Protein AF-A0A659UHP3-F1 (afdb_monomer_lite)

Secondary structure (DSSP, 8-state):
---HHHHHHHHHHH-HHHHHHTT--HHHHHHHHHHHHHHHHHHHHHHHHHHS-SS--TTTTTTHHHHHHHHHHHHTT-HHHHHHHHHHHHHHHHHHHHHHHTT---

Sequence (106 aa):
RNTRAGLIVRVVGDSSDAARAMGLNPDTVRLLATGVGGALAGIGGAYLSLYYPGSWTERISSGQGLMAVALVIFARWNPLGCFAAALLFGGAGALGPALQSVGVTQ

pLDDT: mean 75.47, std 12.14, range [41.09, 93.19]

Structure (mmCIF, N/CA/C/O backbone):
data_AF-A0A659UHP3-F1
#
_entry.id   AF-A0A659UHP3-F1
#
loop_
_atom_site.group_PDB
_atom_site.id
_atom_site.type_symbol
_atom_site.label_atom_id
_atom_site.label_alt_id
_atom_site.label_comp_id
_atom_site.label_asym_id
_atom_site.label_entity_id
_atom_site.label_seq_id
_atom_site.pdbx_PDB_ins_code
_atom_site.Cartn_x
_atom_site.Cartn_y
_atom_site.Cartn_z
_atom_site.occupancy
_atom_site.B_iso_or_equiv
_atom_site.auth_seq_id
_atom_site.auth_comp_id
_atom_site.auth_asym_id
_atom_site.auth_atom_id
_atom_site.pdbx_PDB_model_num
ATOM 1 N N . ARG A 1 1 ? -19.053 4.677 -4.507 1.00 52.81 1 ARG A N 1
ATOM 2 C CA . ARG A 1 1 ? -17.985 3.711 -4.147 1.00 52.81 1 ARG A CA 1
ATOM 3 C C . ARG A 1 1 ? -18.140 3.337 -2.678 1.00 52.81 1 ARG A C 1
ATOM 5 O O . ARG A 1 1 ? -17.469 3.912 -1.839 1.00 52.81 1 ARG A O 1
ATOM 12 N N . ASN A 1 2 ? -19.053 2.415 -2.382 1.00 57.88 2 ASN A N 1
ATOM 13 C CA . ASN A 1 2 ? -19.388 2.010 -1.015 1.00 57.88 2 ASN A CA 1
ATOM 14 C C . ASN A 1 2 ? -19.268 0.488 -0.907 1.00 57.88 2 ASN A C 1
ATOM 16 O O . ASN A 1 2 ? -20.260 -0.224 -0.801 1.00 57.88 2 ASN A O 1
ATOM 20 N N . THR A 1 3 ? -18.046 -0.032 -0.994 1.00 78.06 3 THR A N 1
ATOM 21 C CA . THR A 1 3 ? -17.795 -1.428 -0.622 1.00 78.06 3 THR A CA 1
ATOM 22 C C . THR A 1 3 ? -17.935 -1.551 0.892 1.00 78.06 3 THR A C 1
ATOM 24 O O . THR A 1 3 ? -17.379 -0.724 1.617 1.00 78.06 3 THR A O 1
ATOM 27 N N . ARG A 1 4 ? -18.644 -2.580 1.376 1.00 75.56 4 ARG A N 1
ATOM 28 C CA . ARG A 1 4 ? -18.917 -2.803 2.811 1.00 75.56 4 ARG A CA 1
ATOM 29 C C . ARG A 1 4 ? -17.648 -2.703 3.667 1.00 75.56 4 ARG A C 1
ATOM 31 O O . ARG A 1 4 ? -17.652 -2.035 4.692 1.00 75.56 4 ARG A O 1
ATOM 38 N N . ALA A 1 5 ? -16.542 -3.268 3.179 1.00 78.38 5 ALA A N 1
ATOM 39 C CA . ALA A 1 5 ? -15.233 -3.196 3.827 1.00 78.38 5 ALA A CA 1
ATOM 40 C C . ALA A 1 5 ? -14.681 -1.761 3.953 1.00 78.38 5 ALA A C 1
ATOM 42 O O . ALA A 1 5 ? -14.139 -1.398 4.990 1.00 78.38 5 ALA A O 1
ATOM 43 N N . GLY A 1 6 ? -14.862 -0.920 2.930 1.00 80.19 6 GLY A N 1
ATOM 44 C CA . GLY A 1 6 ? -14.379 0.466 2.939 1.00 80.19 6 GLY A CA 1
ATOM 45 C C . GLY A 1 6 ? -15.158 1.359 3.905 1.00 80.19 6 GLY A C 1
ATOM 46 O O . GLY A 1 6 ? -14.570 2.200 4.576 1.00 80.19 6 GLY A O 1
ATOM 47 N N . LEU A 1 7 ? -16.470 1.133 4.027 1.00 81.31 7 LEU A N 1
ATOM 48 C CA . LEU A 1 7 ? -17.302 1.787 5.042 1.00 81.31 7 LEU A CA 1
ATOM 49 C C . LEU A 1 7 ? -16.904 1.364 6.456 1.00 81.31 7 LEU A C 1
ATOM 51 O O . LEU A 1 7 ? -16.758 2.224 7.312 1.00 81.31 7 LEU A O 1
ATOM 55 N N . ILE A 1 8 ? -16.664 0.068 6.682 1.00 82.00 8 ILE A N 1
ATOM 56 C CA . ILE A 1 8 ? -16.217 -0.450 7.983 1.00 82.00 8 ILE A CA 1
ATOM 57 C C . ILE A 1 8 ? -14.892 0.196 8.405 1.00 82.00 8 ILE A C 1
ATOM 59 O O . ILE A 1 8 ? -14.784 0.683 9.525 1.00 82.00 8 ILE A O 1
ATOM 63 N N . VAL A 1 9 ? -13.907 0.263 7.504 1.00 82.75 9 VAL A N 1
ATOM 64 C CA . VAL A 1 9 ? -12.612 0.902 7.794 1.00 82.75 9 VAL A CA 1
ATOM 65 C C . VAL A 1 9 ? -12.778 2.396 8.077 1.00 82.75 9 VAL A C 1
ATOM 67 O O . VAL A 1 9 ? -12.166 2.908 9.009 1.00 82.75 9 VAL A O 1
ATOM 70 N N . ARG A 1 10 ? -13.634 3.095 7.320 1.00 83.56 10 ARG A N 1
ATOM 71 C CA . ARG A 1 10 ? -13.877 4.529 7.519 1.00 83.56 10 ARG A CA 1
ATOM 72 C C . ARG A 1 10 ? -14.564 4.821 8.854 1.00 83.56 10 ARG A C 1
ATOM 74 O O . ARG A 1 10 ? -14.118 5.700 9.573 1.00 83.56 10 ARG A O 1
ATOM 81 N N . VAL A 1 11 ? -15.569 4.027 9.222 1.00 83.00 11 VAL A N 1
ATOM 82 C CA . VAL A 1 11 ? -16.269 4.137 10.512 1.00 83.00 11 VAL A CA 1
ATOM 83 C C . VAL A 1 11 ? -15.331 3.845 11.687 1.00 83.00 11 VAL A C 1
ATOM 85 O O . VAL A 1 11 ? -15.337 4.583 12.665 1.00 83.00 11 VAL A O 1
ATOM 88 N N . VAL A 1 12 ? -14.487 2.809 11.584 1.00 84.31 12 VAL A N 1
ATOM 89 C CA . VAL A 1 12 ? -13.459 2.501 12.599 1.00 84.31 12 VAL A CA 1
ATOM 90 C C . VAL A 1 12 ? -12.417 3.623 12.716 1.00 84.31 12 VAL A C 1
ATOM 92 O O . VAL A 1 12 ? -11.866 3.836 13.798 1.00 84.31 12 VAL A O 1
ATOM 95 N N . GLY A 1 13 ? -12.133 4.321 11.612 1.00 78.62 13 GLY A N 1
ATOM 96 C CA . GLY A 1 13 ? -11.259 5.493 11.576 1.00 78.62 13 GLY A CA 1
ATOM 97 C C . GLY A 1 13 ? -11.875 6.736 12.222 1.00 78.62 13 GLY A C 1
ATOM 98 O O . GLY A 1 13 ? -11.170 7.428 12.949 1.00 78.62 13 GLY A O 1
ATOM 99 N N . ASP A 1 14 ? -13.170 6.987 12.001 1.00 83.19 14 ASP A N 1
ATOM 100 C CA . ASP A 1 14 ? -13.880 8.155 12.542 1.00 83.19 14 ASP A CA 1
ATOM 101 C C . ASP A 1 14 ? -14.159 8.024 14.052 1.00 83.19 14 ASP A C 1
ATOM 103 O O . ASP A 1 14 ? -13.931 8.968 14.805 1.00 83.19 14 ASP A O 1
ATOM 107 N N . SER A 1 15 ? -14.638 6.866 14.529 1.00 80.19 15 SER A N 1
ATOM 108 C CA . SER A 1 15 ? -14.834 6.622 15.966 1.00 80.19 15 SER A CA 1
ATOM 109 C C . SER A 1 15 ? -14.807 5.133 16.318 1.00 80.19 15 SER A C 1
ATOM 111 O O . SER A 1 15 ? -15.666 4.348 15.906 1.00 80.19 15 SER A O 1
ATOM 113 N N . SER A 1 16 ? -13.841 4.742 17.155 1.00 77.38 16 SER A N 1
ATOM 114 C CA . SER A 1 16 ? -13.716 3.367 17.652 1.00 77.38 16 SER A CA 1
ATOM 115 C C . SER A 1 16 ? -14.883 2.941 18.546 1.00 77.38 16 SER A C 1
ATOM 117 O O . SER A 1 16 ? -15.249 1.766 18.532 1.00 77.38 16 SER A O 1
ATOM 119 N N . ASP A 1 17 ? -15.491 3.875 19.284 1.00 76.38 17 ASP A N 1
ATOM 120 C CA . ASP A 1 17 ? -16.658 3.586 20.129 1.00 76.38 17 ASP A CA 1
ATOM 121 C C . ASP A 1 17 ? -17.921 3.356 19.297 1.00 76.38 17 ASP A C 1
ATOM 123 O O . ASP A 1 17 ? -18.676 2.423 19.573 1.00 76.38 17 ASP A O 1
ATOM 127 N N . ALA A 1 18 ? -18.111 4.116 18.212 1.00 75.69 18 ALA A N 1
ATOM 128 C CA . ALA A 1 18 ? -19.217 3.888 17.281 1.00 75.69 18 ALA A CA 1
ATOM 129 C C . ALA A 1 18 ? -19.108 2.520 16.582 1.00 75.69 18 ALA A C 1
ATOM 131 O O . ALA A 1 18 ? -20.112 1.837 16.375 1.00 75.69 18 ALA A O 1
ATOM 132 N N . ALA A 1 19 ? -17.886 2.083 16.258 1.00 78.31 19 ALA A N 1
ATOM 133 C CA . ALA A 1 19 ? -17.646 0.760 15.689 1.00 78.31 19 ALA A CA 1
ATOM 134 C C . ALA A 1 19 ? -17.973 -0.372 16.681 1.00 78.31 19 ALA A C 1
ATOM 136 O O . ALA A 1 19 ? -18.630 -1.344 16.299 1.00 78.31 19 ALA A O 1
ATOM 137 N N . ARG A 1 20 ? -17.585 -0.224 17.958 1.00 80.25 20 ARG A N 1
ATOM 138 C CA . ARG A 1 20 ? -17.908 -1.194 19.021 1.00 80.25 20 ARG A CA 1
ATOM 139 C C . ARG A 1 20 ? -19.407 -1.270 19.298 1.00 80.25 20 ARG A C 1
ATOM 141 O O . ARG A 1 20 ? -19.926 -2.372 19.448 1.00 80.25 20 ARG A O 1
ATOM 148 N N . ALA A 1 21 ? -20.113 -0.138 19.279 1.00 79.06 21 ALA A N 1
ATOM 149 C CA . ALA A 1 21 ? -21.571 -0.095 19.420 1.00 79.06 21 ALA A CA 1
ATOM 150 C C . ALA A 1 21 ? -22.304 -0.841 18.287 1.00 79.06 21 ALA A C 1
ATOM 152 O O . ALA A 1 21 ? -23.375 -1.400 18.501 1.00 79.06 21 ALA A O 1
ATOM 153 N N . MET A 1 22 ? -21.704 -0.908 17.094 1.00 79.81 22 MET A N 1
ATOM 154 C CA . MET A 1 22 ? -22.191 -1.705 15.959 1.00 79.81 22 MET A CA 1
ATOM 155 C C . MET A 1 22 ? -21.790 -3.193 16.013 1.00 79.81 22 MET A C 1
ATOM 157 O O . MET A 1 22 ? -22.115 -3.942 15.092 1.00 79.81 22 MET A O 1
ATOM 161 N N . GLY A 1 23 ? -21.074 -3.632 17.054 1.00 79.06 23 GLY A N 1
ATOM 162 C CA . GLY A 1 23 ? -20.585 -5.007 17.199 1.00 79.06 23 GLY A CA 1
ATOM 163 C C . GLY A 1 23 ? -19.326 -5.327 16.384 1.00 79.06 23 GLY A C 1
ATOM 164 O O . GLY A 1 23 ? -18.973 -6.495 16.233 1.00 79.06 23 GLY A O 1
ATOM 165 N N . LEU A 1 24 ? -18.636 -4.317 15.842 1.00 79.81 24 LEU A N 1
ATOM 166 C CA . LEU A 1 24 ? -17.374 -4.491 15.121 1.00 79.81 24 LEU A CA 1
ATOM 167 C C . LEU A 1 24 ? -16.194 -4.340 16.084 1.00 79.81 24 LEU A C 1
ATOM 169 O O . LEU A 1 24 ? -16.166 -3.425 16.904 1.00 79.81 24 LEU A O 1
ATOM 173 N N . ASN A 1 25 ? -15.186 -5.205 15.950 1.00 83.44 25 ASN A N 1
ATOM 174 C CA . ASN A 1 25 ? -13.944 -5.065 16.705 1.00 83.44 25 ASN A CA 1
ATOM 175 C C . ASN A 1 25 ? -12.957 -4.145 15.947 1.00 83.44 25 ASN A C 1
ATOM 177 O O . ASN A 1 25 ? -12.401 -4.569 14.926 1.00 83.44 25 ASN A O 1
ATOM 181 N N . PRO A 1 26 ? -12.721 -2.899 16.408 1.00 83.62 26 PRO A N 1
ATOM 182 C CA . PRO A 1 26 ? -11.837 -1.956 15.723 1.00 83.62 26 PRO A CA 1
ATOM 183 C C . PRO A 1 26 ? -10.380 -2.432 15.687 1.00 83.62 26 PRO A C 1
ATOM 185 O O . PRO A 1 26 ? -9.671 -2.122 14.730 1.00 83.62 26 PRO A O 1
ATOM 188 N N . ASP A 1 27 ? -9.945 -3.219 16.674 1.00 86.44 27 ASP A N 1
ATOM 189 C CA . ASP A 1 27 ? -8.565 -3.702 16.768 1.00 86.44 27 ASP A CA 1
ATOM 190 C C . ASP A 1 27 ? -8.260 -4.707 15.652 1.00 86.44 27 ASP A C 1
ATOM 192 O O . ASP A 1 27 ? -7.237 -4.603 14.976 1.00 86.44 27 ASP A O 1
ATOM 196 N N . THR A 1 28 ? -9.198 -5.615 15.362 1.00 84.88 28 THR A N 1
ATOM 197 C CA . THR A 1 28 ? -9.080 -6.557 14.239 1.00 84.88 28 THR A CA 1
ATOM 198 C C . THR A 1 28 ? -9.090 -5.834 12.894 1.00 84.88 28 THR A C 1
ATOM 200 O O . THR A 1 28 ? -8.296 -6.158 12.015 1.00 84.88 28 THR A O 1
ATOM 203 N N . VAL A 1 29 ? -9.952 -4.825 12.723 1.00 86.31 29 VAL A N 1
ATOM 204 C CA . VAL A 1 29 ? -10.019 -4.048 11.473 1.00 86.31 29 VAL A CA 1
ATOM 205 C C . VAL A 1 29 ? -8.725 -3.265 11.243 1.00 86.31 29 VAL A C 1
ATOM 207 O O . VAL A 1 29 ? -8.215 -3.256 10.123 1.00 86.31 29 VAL A O 1
ATOM 210 N N . ARG A 1 30 ? -8.152 -2.659 12.290 1.00 86.00 30 ARG A N 1
ATOM 211 C CA . ARG A 1 30 ? -6.852 -1.972 12.222 1.00 86.00 30 ARG A CA 1
ATOM 212 C C . ARG A 1 30 ? -5.715 -2.937 11.917 1.00 86.00 30 ARG A C 1
ATOM 214 O O . ARG A 1 30 ? -4.897 -2.638 11.054 1.00 86.00 30 ARG A O 1
ATOM 221 N N . LEU A 1 31 ? -5.686 -4.097 12.573 1.00 89.56 31 LEU A N 1
ATOM 222 C CA . LEU A 1 31 ? -4.670 -5.119 12.328 1.00 89.56 31 LEU A CA 1
ATOM 223 C C . LEU A 1 31 ? -4.708 -5.604 10.875 1.00 89.56 31 LEU A C 1
ATOM 225 O O . LEU A 1 31 ? -3.669 -5.674 10.227 1.00 89.56 31 LEU A O 1
ATOM 229 N N . LEU A 1 32 ? -5.901 -5.881 10.344 1.00 88.75 32 LEU A N 1
ATOM 230 C CA . LEU A 1 32 ? -6.071 -6.292 8.952 1.00 88.75 32 LEU A CA 1
ATOM 231 C C . LEU A 1 32 ? -5.688 -5.173 7.978 1.00 88.75 32 LEU A C 1
ATOM 233 O O . LEU A 1 32 ? -4.979 -5.435 7.011 1.00 88.75 32 LEU A O 1
ATOM 237 N N . ALA A 1 33 ? -6.106 -3.930 8.228 1.00 87.38 33 ALA A N 1
ATOM 238 C CA . ALA A 1 33 ? -5.778 -2.799 7.362 1.00 87.38 33 ALA A CA 1
ATOM 239 C C . ALA A 1 33 ? -4.262 -2.540 7.302 1.00 87.38 33 ALA A C 1
ATOM 241 O O . ALA A 1 33 ? -3.697 -2.428 6.212 1.00 87.38 33 ALA A O 1
ATOM 242 N N . THR A 1 34 ? -3.590 -2.507 8.456 1.00 88.94 34 THR A N 1
ATOM 243 C CA . THR A 1 34 ? -2.134 -2.321 8.537 1.00 88.94 34 THR A CA 1
ATOM 244 C C . THR A 1 34 ? -1.384 -3.535 7.997 1.00 88.94 34 THR A C 1
ATOM 246 O O . THR A 1 34 ? -0.395 -3.368 7.291 1.00 88.94 34 THR A O 1
ATOM 249 N N . GLY A 1 35 ? -1.867 -4.752 8.262 1.00 93.19 35 GLY A N 1
ATOM 250 C CA . GLY A 1 35 ? -1.281 -5.990 7.750 1.00 93.19 35 GLY A CA 1
ATOM 251 C C . GLY A 1 35 ? -1.328 -6.071 6.226 1.00 93.19 35 GLY A C 1
ATOM 252 O O . GLY A 1 35 ? -0.317 -6.369 5.598 1.00 93.19 35 GLY A O 1
ATOM 253 N N . VAL A 1 36 ? -2.464 -5.724 5.613 1.00 89.69 36 VAL A N 1
ATOM 254 C CA . VAL A 1 36 ? -2.595 -5.651 4.149 1.00 89.69 36 VAL A CA 1
ATOM 255 C C . VAL A 1 36 ? -1.701 -4.549 3.574 1.00 89.69 36 VAL A C 1
ATOM 257 O O . VAL A 1 36 ? -1.006 -4.787 2.588 1.00 89.69 36 VAL A O 1
ATOM 260 N N . GLY A 1 37 ? -1.659 -3.366 4.198 1.00 86.94 37 GLY A N 1
ATOM 261 C CA . GLY A 1 37 ? -0.765 -2.282 3.776 1.00 86.94 37 GLY A CA 1
ATOM 262 C C . GLY A 1 37 ? 0.716 -2.673 3.839 1.00 86.94 37 GLY A C 1
ATOM 263 O O . GLY A 1 37 ? 1.460 -2.447 2.885 1.00 86.94 37 GLY A O 1
ATOM 264 N N . GLY A 1 38 ? 1.130 -3.325 4.926 1.00 88.25 38 GLY A N 1
ATOM 265 C CA . GLY A 1 38 ? 2.487 -3.836 5.114 1.00 88.25 38 GLY A CA 1
ATOM 266 C C . GLY A 1 38 ? 2.841 -4.956 4.136 1.00 88.25 38 GLY A C 1
ATOM 267 O O . GLY A 1 38 ? 3.933 -4.946 3.575 1.00 88.25 38 GLY A O 1
ATOM 268 N N . ALA A 1 39 ? 1.912 -5.875 3.860 1.00 90.56 39 ALA A N 1
ATOM 269 C CA . ALA A 1 39 ? 2.110 -6.931 2.869 1.00 90.56 39 ALA A CA 1
ATOM 270 C C . ALA A 1 39 ? 2.339 -6.353 1.463 1.00 90.56 39 ALA A C 1
ATOM 272 O O . ALA A 1 39 ? 3.266 -6.770 0.772 1.00 90.56 39 ALA A O 1
ATOM 273 N N . LEU A 1 40 ? 1.555 -5.348 1.057 1.00 86.12 40 LEU A N 1
ATOM 274 C CA . LEU A 1 40 ? 1.732 -4.665 -0.230 1.00 86.12 40 LEU A CA 1
ATOM 275 C C . LEU A 1 40 ? 3.078 -3.928 -0.315 1.00 86.12 40 LEU A C 1
ATOM 277 O O . LEU A 1 40 ? 3.761 -4.020 -1.335 1.00 86.12 40 LEU A O 1
ATOM 281 N N . ALA A 1 41 ? 3.490 -3.245 0.757 1.00 84.94 41 ALA A N 1
ATOM 282 C CA . ALA A 1 41 ? 4.801 -2.600 0.830 1.00 84.94 41 ALA A CA 1
ATOM 283 C C . ALA A 1 41 ? 5.952 -3.623 0.764 1.00 84.94 41 ALA A C 1
ATOM 285 O O . ALA A 1 41 ? 6.938 -3.400 0.063 1.00 84.94 41 ALA A O 1
ATOM 286 N N . GLY A 1 42 ? 5.798 -4.769 1.434 1.00 83.44 42 GLY A N 1
ATOM 287 C CA . GLY A 1 42 ? 6.753 -5.876 1.405 1.00 83.44 42 GLY A CA 1
ATOM 288 C C . GLY A 1 42 ? 6.906 -6.493 0.015 1.00 83.44 42 GLY A C 1
ATOM 289 O O . GLY A 1 42 ? 8.030 -6.708 -0.427 1.00 83.44 42 GLY A O 1
ATOM 290 N N . ILE A 1 43 ? 5.803 -6.704 -0.713 1.00 85.19 43 ILE A N 1
ATOM 291 C CA . ILE A 1 43 ? 5.831 -7.183 -2.108 1.00 85.19 43 ILE A CA 1
ATOM 292 C C . ILE A 1 43 ? 6.572 -6.183 -3.008 1.00 85.19 43 ILE A C 1
ATOM 294 O O . ILE A 1 43 ? 7.416 -6.586 -3.808 1.00 85.19 43 ILE A O 1
ATOM 298 N N . GLY A 1 44 ? 6.313 -4.881 -2.846 1.00 78.31 44 GLY A N 1
ATOM 299 C CA . GLY A 1 44 ? 7.030 -3.832 -3.578 1.00 78.31 44 GLY A CA 1
ATOM 300 C C . GLY A 1 44 ? 8.537 -3.818 -3.287 1.00 78.31 44 GLY A C 1
ATOM 301 O O . GLY A 1 44 ? 9.342 -3.687 -4.207 1.00 78.31 44 GLY A O 1
ATOM 302 N N . GLY A 1 45 ? 8.931 -4.019 -2.026 1.00 73.44 45 GLY A N 1
ATOM 303 C CA . GLY A 1 45 ? 10.336 -4.147 -1.627 1.00 73.44 45 GLY A CA 1
ATOM 304 C C . GLY A 1 45 ? 11.005 -5.416 -2.165 1.00 73.44 45 GLY A C 1
ATOM 305 O O . GLY A 1 45 ? 12.127 -5.356 -2.661 1.00 73.44 45 GLY A O 1
ATOM 306 N N . ALA A 1 46 ? 10.310 -6.555 -2.135 1.00 79.31 46 ALA A N 1
ATOM 307 C CA . ALA A 1 46 ? 10.815 -7.818 -2.673 1.00 79.31 46 ALA A CA 1
ATOM 308 C C . ALA A 1 46 ? 11.063 -7.743 -4.188 1.00 79.31 46 ALA A C 1
ATOM 310 O O . ALA A 1 46 ? 12.056 -8.282 -4.674 1.00 79.31 46 ALA A O 1
ATOM 311 N N . TYR A 1 47 ? 10.207 -7.029 -4.927 1.00 72.38 47 TYR A N 1
ATOM 312 C CA . TYR A 1 47 ? 10.398 -6.785 -6.357 1.00 72.38 47 TYR A CA 1
ATOM 313 C C . TYR A 1 47 ? 11.701 -6.025 -6.654 1.00 72.38 47 TYR A C 1
ATOM 315 O O . TYR A 1 47 ? 12.430 -6.401 -7.571 1.00 72.38 47 TYR A O 1
ATOM 323 N N . LEU A 1 48 ? 12.041 -5.010 -5.850 1.00 67.81 48 LEU A N 1
ATOM 324 C CA . LEU A 1 48 ? 13.304 -4.271 -5.993 1.00 67.81 48 LEU A CA 1
ATOM 325 C C . LEU A 1 48 ? 14.531 -5.172 -5.787 1.00 67.81 48 LEU A C 1
ATOM 327 O O . LEU A 1 48 ? 15.531 -5.001 -6.479 1.00 67.81 48 LEU A O 1
ATOM 331 N N . SER A 1 49 ? 14.441 -6.146 -4.879 1.00 62.78 49 SER A N 1
ATOM 332 C CA . SER A 1 49 ? 15.524 -7.100 -4.611 1.00 62.78 49 SER A CA 1
ATOM 333 C C . SER A 1 49 ? 15.672 -8.187 -5.680 1.00 62.78 49 SER A C 1
ATOM 335 O O . SER A 1 49 ? 16.759 -8.739 -5.819 1.00 62.78 49 SER A O 1
ATOM 337 N N . LEU A 1 50 ? 14.602 -8.520 -6.415 1.00 63.53 50 LEU A N 1
ATOM 338 C CA . LEU A 1 50 ? 14.595 -9.634 -7.375 1.00 63.53 50 LEU A CA 1
ATOM 339 C C . LEU A 1 50 ? 14.822 -9.194 -8.832 1.00 63.53 50 LEU A C 1
ATOM 341 O O . LEU A 1 50 ? 15.356 -9.966 -9.622 1.00 63.53 50 LEU A O 1
ATOM 345 N N . TYR A 1 51 ? 14.401 -7.979 -9.202 1.00 57.09 51 TYR A N 1
ATOM 346 C CA . TYR A 1 51 ? 14.354 -7.530 -10.601 1.00 57.09 51 TYR A CA 1
ATOM 347 C C . TYR A 1 51 ? 15.585 -6.727 -11.061 1.00 57.09 51 TYR A C 1
ATOM 349 O O . TYR A 1 51 ? 15.768 -6.541 -12.262 1.00 57.09 51 TYR A O 1
ATOM 357 N N . TYR A 1 52 ? 16.454 -6.262 -10.155 1.00 50.69 52 TYR A N 1
ATOM 358 C CA . TYR A 1 52 ? 17.693 -5.582 -10.560 1.00 50.69 52 TYR A CA 1
ATOM 359 C C . TYR A 1 52 ? 18.852 -6.588 -10.714 1.00 50.69 52 TYR A C 1
ATOM 361 O O . TYR A 1 52 ? 19.123 -7.362 -9.796 1.00 50.69 52 TYR A O 1
ATOM 369 N N . PRO A 1 53 ? 19.518 -6.632 -11.881 1.00 51.28 53 PRO A N 1
ATOM 370 C CA . PRO A 1 53 ? 20.261 -7.799 -12.338 1.00 51.28 53 PRO A CA 1
ATOM 371 C C . PRO A 1 53 ? 21.595 -7.937 -11.608 1.00 51.28 53 PRO A C 1
ATOM 373 O O . PRO A 1 53 ? 22.445 -7.070 -11.751 1.00 51.28 53 PRO A O 1
ATOM 376 N N . GLY A 1 54 ? 21.795 -9.043 -10.884 1.00 50.25 54 GLY A N 1
ATOM 377 C CA . GLY A 1 54 ? 23.092 -9.704 -10.642 1.00 50.25 54 GLY A CA 1
ATOM 378 C C . GLY A 1 54 ? 24.264 -8.914 -10.032 1.00 50.25 54 GLY A C 1
ATOM 379 O O . GLY A 1 54 ? 25.304 -9.514 -9.777 1.00 50.25 54 GLY A O 1
ATOM 380 N N . SER A 1 5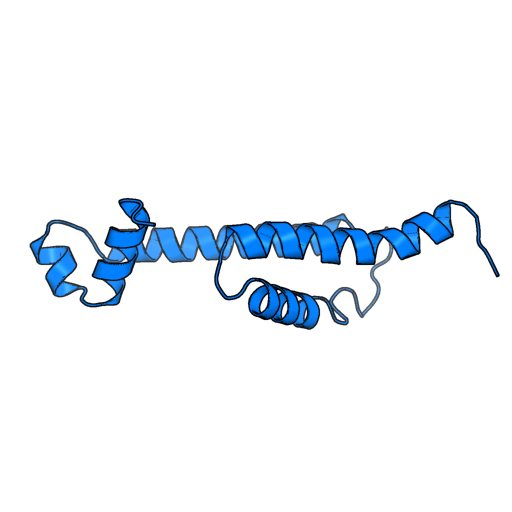5 ? 24.140 -7.612 -9.780 1.00 53.19 55 SER A N 1
ATOM 381 C CA . SER A 1 55 ? 25.160 -6.772 -9.164 1.00 53.19 55 SER A CA 1
ATOM 382 C C . SER A 1 55 ? 24.504 -5.846 -8.143 1.00 53.19 55 SER A C 1
ATOM 384 O O . SER A 1 55 ? 23.559 -5.103 -8.419 1.00 53.19 55 SER A O 1
ATOM 386 N N . TRP A 1 56 ? 24.994 -5.930 -6.910 1.00 49.41 56 TRP A N 1
ATOM 387 C CA . TRP A 1 56 ? 24.607 -5.032 -5.834 1.00 49.41 56 TRP A CA 1
ATOM 388 C C . TRP A 1 56 ? 25.153 -3.640 -6.165 1.00 49.41 56 TRP A C 1
ATOM 390 O O . TRP A 1 56 ? 26.326 -3.348 -5.962 1.00 49.41 56 TRP A O 1
ATOM 400 N N . THR A 1 57 ? 24.315 -2.801 -6.770 1.00 52.28 57 THR A N 1
ATOM 401 C CA . THR A 1 57 ? 24.642 -1.397 -7.023 1.00 52.28 57 THR A CA 1
ATOM 402 C C . THR A 1 57 ? 24.240 -0.588 -5.789 1.00 52.28 57 THR A C 1
ATOM 404 O O . THR A 1 57 ? 23.091 -0.658 -5.361 1.00 52.28 57 THR A O 1
ATOM 407 N N . GLU A 1 58 ? 25.143 0.231 -5.243 1.00 53.62 58 GLU A N 1
ATOM 408 C CA . GLU A 1 58 ? 25.002 1.032 -4.002 1.00 53.62 58 GLU A CA 1
ATOM 409 C C . GLU A 1 58 ? 23.827 2.056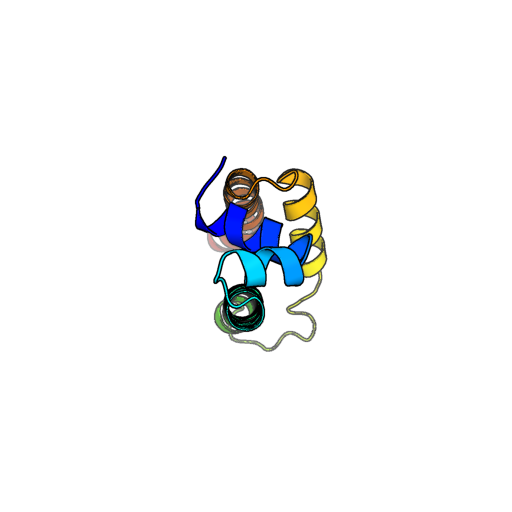 -4.003 1.00 53.62 58 GLU A C 1
ATOM 411 O O . GLU A 1 58 ? 23.706 2.910 -3.127 1.00 53.62 58 GLU A O 1
ATOM 416 N N . ARG A 1 59 ? 22.952 2.025 -5.021 1.00 55.78 59 ARG A N 1
ATOM 417 C CA . ARG A 1 59 ? 21.899 3.012 -5.311 1.00 55.78 59 ARG A CA 1
ATOM 418 C C . ARG A 1 59 ? 20.603 2.405 -5.883 1.00 55.78 59 ARG A C 1
ATOM 420 O O . ARG A 1 59 ? 19.892 3.097 -6.605 1.00 55.78 59 ARG A O 1
ATOM 427 N N . ILE A 1 60 ? 20.241 1.159 -5.554 1.00 55.66 60 ILE A N 1
ATOM 428 C CA . ILE A 1 60 ? 19.018 0.487 -6.074 1.00 55.66 60 ILE A CA 1
ATOM 429 C C . ILE A 1 60 ? 17.732 1.324 -5.880 1.00 55.66 60 ILE A C 1
ATOM 431 O O . ILE A 1 60 ? 16.864 1.340 -6.747 1.00 55.66 60 ILE A O 1
ATOM 435 N N . SER A 1 61 ? 17.615 2.083 -4.785 1.00 58.38 61 SER A N 1
ATOM 436 C CA . SER A 1 61 ? 16.429 2.915 -4.506 1.00 58.38 61 SER A CA 1
ATOM 437 C C . SER A 1 61 ? 16.461 4.316 -5.149 1.00 58.38 61 SER A C 1
ATOM 439 O O . SER A 1 61 ? 15.513 5.078 -4.973 1.00 58.38 61 SER A O 1
ATOM 441 N N . SER A 1 62 ? 17.528 4.689 -5.876 1.00 58.69 62 SER A N 1
ATOM 442 C CA . SER A 1 62 ? 17.859 6.062 -6.321 1.00 58.69 62 SER A CA 1
ATOM 443 C C . SER A 1 62 ? 16.796 6.730 -7.216 1.00 58.69 62 SER A C 1
ATOM 445 O O . SER A 1 62 ? 17.000 6.916 -8.412 1.00 58.69 62 SER A O 1
ATOM 447 N N . GLY A 1 63 ? 15.674 7.138 -6.619 1.00 66.31 63 GLY A N 1
ATOM 448 C CA . GLY A 1 63 ? 14.560 7.851 -7.251 1.00 66.31 63 GLY A CA 1
ATOM 449 C C . GLY A 1 63 ? 13.214 7.114 -7.233 1.00 66.31 63 GLY A C 1
ATOM 450 O O . GLY A 1 63 ? 12.183 7.750 -7.445 1.00 66.31 63 GLY A O 1
ATOM 451 N N . GLN A 1 64 ? 13.173 5.815 -6.913 1.00 70.50 64 GLN A N 1
ATOM 452 C CA . GLN A 1 64 ? 11.938 5.009 -6.981 1.00 70.50 64 GLN A CA 1
ATOM 453 C C . GLN A 1 64 ? 10.874 5.465 -5.966 1.00 70.50 64 GLN A C 1
ATOM 455 O O . GLN A 1 64 ? 9.683 5.489 -6.273 1.00 70.50 64 GLN A O 1
ATOM 460 N N . GLY A 1 65 ? 11.298 5.926 -4.783 1.00 74.81 65 GLY A N 1
ATOM 461 C CA . GLY A 1 65 ? 10.390 6.513 -3.791 1.00 74.81 65 GLY A CA 1
ATOM 462 C C . GLY A 1 65 ? 9.728 7.815 -4.263 1.00 74.81 65 GLY A C 1
ATOM 463 O O . GLY A 1 65 ? 8.545 8.032 -4.017 1.00 74.81 65 GLY A O 1
ATOM 464 N N . LEU A 1 66 ? 10.454 8.657 -5.006 1.00 80.56 66 LEU A N 1
ATOM 465 C CA . LEU A 1 66 ? 9.904 9.895 -5.571 1.00 80.56 66 LEU A CA 1
ATOM 466 C C . LEU A 1 66 ? 8.919 9.595 -6.710 1.00 80.56 66 LEU A C 1
ATOM 468 O O . LEU A 1 66 ? 7.889 10.258 -6.831 1.00 80.56 66 LEU A O 1
ATOM 472 N N . MET A 1 67 ? 9.182 8.538 -7.482 1.00 80.56 67 MET A N 1
ATOM 473 C CA . MET A 1 67 ? 8.255 8.032 -8.493 1.00 80.56 67 MET A CA 1
ATOM 474 C C . MET A 1 67 ? 6.951 7.520 -7.863 1.00 80.56 67 MET A C 1
ATOM 476 O O . MET A 1 67 ? 5.871 7.824 -8.365 1.00 80.56 67 MET A O 1
ATOM 480 N N . ALA A 1 68 ? 7.022 6.829 -6.719 1.00 82.38 68 ALA A N 1
ATOM 481 C CA . ALA A 1 68 ? 5.834 6.403 -5.974 1.00 82.38 68 ALA A CA 1
ATOM 482 C C . ALA A 1 68 ? 4.972 7.594 -5.512 1.00 82.38 68 ALA A C 1
ATOM 484 O O . ALA A 1 68 ? 3.746 7.555 -5.625 1.00 82.38 68 ALA A O 1
ATOM 485 N N . VAL A 1 69 ? 5.595 8.684 -5.054 1.00 84.00 69 VAL A N 1
ATOM 486 C CA . VAL A 1 69 ? 4.875 9.919 -4.693 1.00 84.00 69 VAL A CA 1
ATOM 487 C C . VAL A 1 69 ? 4.228 10.561 -5.925 1.00 84.00 69 VAL A C 1
ATOM 489 O O . VAL A 1 69 ? 3.050 10.918 -5.876 1.00 84.00 69 VAL A O 1
ATOM 492 N N . ALA A 1 70 ? 4.950 10.655 -7.047 1.00 85.69 70 ALA A N 1
ATOM 493 C CA . ALA A 1 70 ? 4.406 11.178 -8.303 1.00 85.69 70 ALA A CA 1
ATOM 494 C C . ALA A 1 70 ? 3.178 10.376 -8.770 1.00 85.69 70 ALA A C 1
ATOM 496 O O . ALA A 1 70 ? 2.154 10.960 -9.128 1.00 85.69 70 ALA A O 1
ATOM 497 N N . LEU A 1 71 ? 3.242 9.044 -8.684 1.00 85.19 71 LEU A N 1
ATOM 498 C CA . LEU A 1 71 ? 2.131 8.146 -8.997 1.00 85.19 71 LEU A CA 1
ATOM 499 C C . LEU A 1 71 ? 0.889 8.425 -8.149 1.00 85.19 71 LEU A C 1
ATOM 501 O O . LEU A 1 71 ? -0.211 8.518 -8.693 1.00 85.19 71 LEU A O 1
ATOM 505 N N . VAL A 1 72 ? 1.049 8.594 -6.834 1.00 84.00 72 VAL A N 1
ATOM 506 C CA . VAL A 1 72 ? -0.068 8.887 -5.920 1.00 84.00 72 VAL A CA 1
ATOM 507 C C . VAL A 1 72 ? -0.728 10.227 -6.256 1.00 84.00 72 VAL A C 1
ATOM 509 O O . VAL A 1 72 ? -1.960 10.326 -6.238 1.00 84.00 72 VAL A O 1
ATOM 512 N N . ILE A 1 73 ? 0.070 11.239 -6.612 1.00 86.81 73 ILE A N 1
ATOM 513 C CA . ILE A 1 73 ? -0.427 12.558 -7.024 1.00 86.81 73 ILE A CA 1
ATOM 514 C C . ILE A 1 73 ? -1.234 12.440 -8.325 1.00 86.81 73 ILE A C 1
ATOM 516 O O . ILE A 1 73 ? -2.380 12.893 -8.371 1.00 86.81 73 ILE A O 1
ATOM 520 N N . PHE A 1 74 ? -0.694 11.769 -9.349 1.00 84.19 74 PHE A N 1
ATOM 521 C CA . PHE A 1 74 ? -1.397 11.535 -10.619 1.00 84.19 74 PHE A CA 1
ATOM 522 C C . PHE A 1 74 ? -2.673 10.707 -10.445 1.00 84.19 74 PHE A C 1
ATOM 524 O O . PHE A 1 74 ? -3.695 10.986 -11.071 1.00 84.19 74 PHE A O 1
ATOM 531 N N . ALA A 1 75 ? -2.642 9.713 -9.558 1.00 84.50 75 ALA A N 1
ATOM 532 C CA . ALA A 1 75 ? -3.783 8.862 -9.257 1.00 84.50 75 ALA A CA 1
ATOM 533 C C . ALA A 1 75 ? -4.926 9.607 -8.553 1.00 84.50 75 ALA A C 1
ATOM 535 O O . ALA A 1 75 ? -6.047 9.096 -8.519 1.00 84.50 75 ALA A O 1
ATOM 536 N N . ARG A 1 76 ? -4.674 10.794 -7.981 1.00 83.31 76 ARG A N 1
ATOM 537 C CA . ARG A 1 76 ? -5.674 11.635 -7.301 1.00 83.31 76 ARG A CA 1
ATOM 538 C C . ARG A 1 76 ? -6.473 10.858 -6.242 1.00 83.31 76 ARG A C 1
ATOM 540 O O . ARG A 1 76 ? -7.697 10.965 -6.172 1.00 83.31 76 ARG A O 1
ATOM 547 N N . TRP A 1 77 ? -5.772 10.025 -5.464 1.00 71.44 77 TRP A N 1
ATOM 548 C CA . TRP A 1 77 ? -6.327 9.100 -4.455 1.00 71.44 77 TRP A CA 1
ATOM 549 C C . TRP A 1 77 ? -7.324 8.054 -4.992 1.00 71.44 77 TRP A C 1
ATOM 551 O O . TRP A 1 77 ? -8.0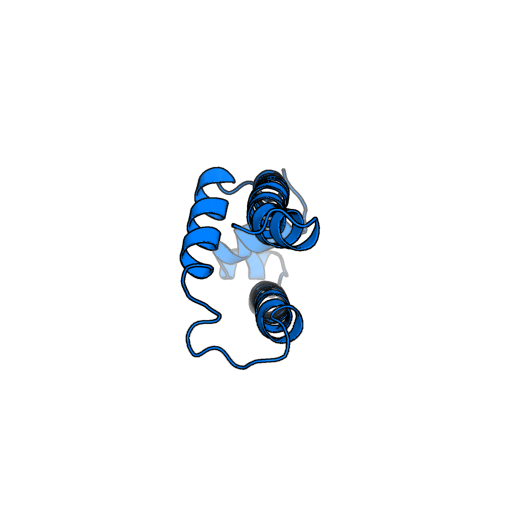40 7.401 -4.230 1.00 71.44 77 TRP A O 1
ATOM 561 N N . ASN A 1 78 ? -7.377 7.851 -6.309 1.00 81.19 78 ASN A N 1
ATOM 562 C CA . ASN A 1 78 ? -8.208 6.836 -6.935 1.00 81.19 78 ASN A CA 1
ATOM 563 C C . ASN A 1 78 ? -7.405 5.532 -7.140 1.00 81.19 78 ASN A C 1
ATOM 565 O O . ASN A 1 78 ? -6.473 5.533 -7.941 1.00 81.19 78 ASN A O 1
ATOM 569 N N . PRO A 1 79 ? -7.783 4.392 -6.522 1.00 78.94 79 PRO A N 1
ATOM 570 C CA . PRO A 1 79 ? -7.051 3.128 -6.662 1.00 78.94 79 PRO A CA 1
ATOM 571 C C . PRO A 1 79 ? -6.960 2.618 -8.107 1.00 78.94 79 PRO A C 1
ATOM 573 O O . PRO A 1 79 ? -5.921 2.096 -8.497 1.00 78.94 79 PRO A O 1
ATOM 576 N N . LEU A 1 80 ? -8.000 2.822 -8.931 1.00 82.38 80 LEU A N 1
ATOM 577 C CA . LEU A 1 80 ? -7.936 2.457 -10.356 1.00 82.38 80 LEU A CA 1
ATOM 578 C C . LEU A 1 80 ? -6.963 3.361 -11.126 1.00 82.38 80 LEU A C 1
ATOM 580 O O . LEU A 1 80 ? -6.237 2.888 -11.993 1.00 82.38 80 LEU A O 1
ATOM 584 N N . GLY A 1 81 ? -6.930 4.651 -10.779 1.00 83.44 81 GLY A N 1
ATOM 585 C CA . GLY A 1 81 ? -5.968 5.598 -11.345 1.00 83.44 81 GLY A CA 1
ATOM 586 C C . GLY A 1 81 ? -4.534 5.267 -10.937 1.00 83.44 81 GLY A C 1
ATOM 587 O O . GLY A 1 81 ? -3.630 5.391 -11.752 1.00 83.44 81 GLY A O 1
ATOM 588 N N . CYS A 1 82 ? -4.338 4.768 -9.714 1.00 84.94 82 CYS A N 1
ATOM 589 C CA . CYS A 1 82 ? -3.039 4.320 -9.219 1.00 84.94 82 CYS A CA 1
ATOM 590 C C . CYS A 1 82 ? -2.509 3.134 -10.028 1.00 84.94 82 CYS A C 1
ATOM 592 O O . CYS A 1 82 ? -1.355 3.146 -10.438 1.00 84.94 82 CYS A O 1
ATOM 594 N N . PHE A 1 83 ? -3.368 2.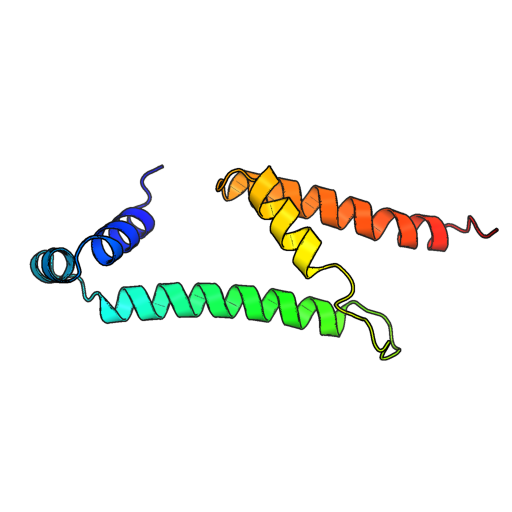158 -10.340 1.00 83.88 83 PHE A N 1
ATOM 595 C CA . PHE A 1 83 ? -2.980 1.012 -11.162 1.00 83.88 83 PHE A CA 1
ATOM 596 C C . PHE A 1 83 ? -2.599 1.421 -12.594 1.00 83.88 83 PHE A C 1
ATOM 598 O O . PHE A 1 83 ? -1.558 1.006 -13.099 1.00 83.88 83 PHE A O 1
ATOM 605 N N . ALA A 1 84 ? -3.399 2.286 -13.228 1.00 84.94 84 ALA A N 1
ATOM 606 C CA . ALA A 1 84 ? -3.099 2.797 -14.566 1.00 84.94 84 ALA A CA 1
ATOM 607 C C . ALA A 1 84 ? -1.805 3.628 -14.592 1.00 84.94 84 ALA A C 1
ATOM 609 O O . ALA A 1 84 ? -0.965 3.441 -15.470 1.00 84.94 84 ALA A O 1
ATOM 610 N N . ALA A 1 85 ? -1.612 4.509 -13.608 1.00 85.38 85 ALA A N 1
ATOM 611 C CA . ALA A 1 85 ? -0.400 5.309 -13.492 1.00 85.38 85 ALA A CA 1
ATOM 612 C C . ALA A 1 85 ? 0.832 4.420 -13.255 1.00 85.38 85 ALA A C 1
ATOM 614 O O . ALA A 1 85 ? 1.853 4.617 -13.909 1.00 85.38 85 ALA A O 1
ATOM 615 N N . ALA A 1 86 ? 0.730 3.410 -12.383 1.00 85.38 86 ALA A N 1
ATOM 616 C CA . ALA A 1 86 ? 1.817 2.474 -12.105 1.00 85.38 86 ALA A CA 1
ATOM 617 C C . A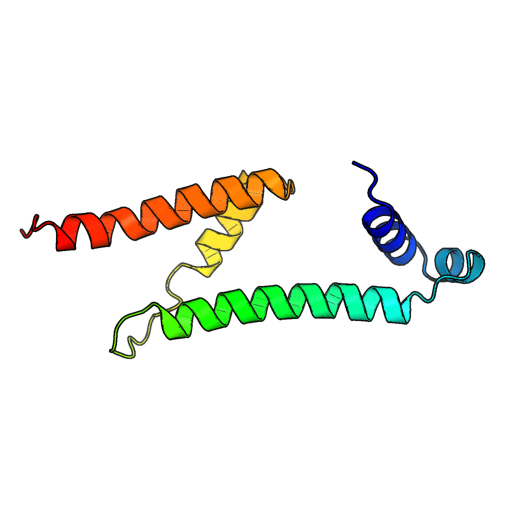LA A 1 86 ? 2.238 1.689 -13.356 1.00 85.38 86 ALA A C 1
ATOM 619 O O . ALA A 1 86 ? 3.432 1.549 -13.608 1.00 85.38 86 ALA A O 1
ATOM 620 N N . LEU A 1 87 ? 1.277 1.244 -14.175 1.00 84.56 87 LEU A N 1
ATOM 621 C CA . LEU A 1 87 ? 1.561 0.600 -15.460 1.00 84.56 87 LEU A CA 1
ATOM 622 C C . LEU A 1 87 ? 2.265 1.542 -16.443 1.00 84.56 87 LEU A C 1
ATOM 624 O O . LEU A 1 87 ? 3.225 1.132 -17.091 1.00 84.56 87 LEU A O 1
ATOM 628 N N . LEU A 1 88 ? 1.831 2.802 -16.536 1.00 86.12 88 LEU A N 1
ATOM 629 C CA . LEU A 1 88 ? 2.450 3.784 -17.430 1.00 86.12 88 LEU A CA 1
ATOM 630 C C . LEU A 1 88 ? 3.879 4.140 -17.005 1.00 86.12 88 LEU A C 1
ATOM 632 O O . LEU A 1 88 ? 4.781 4.109 -17.837 1.00 86.12 88 LEU A O 1
ATOM 636 N N . PHE A 1 89 ? 4.112 4.440 -15.724 1.00 83.56 89 PHE A N 1
ATOM 637 C CA . PHE A 1 89 ? 5.452 4.772 -15.223 1.00 83.56 89 PHE A CA 1
ATOM 638 C C . PHE A 1 89 ? 6.388 3.560 -15.218 1.00 83.56 89 PHE A C 1
ATOM 640 O O . PHE A 1 89 ? 7.554 3.695 -15.579 1.00 83.56 89 PHE A O 1
ATOM 647 N N . GLY A 1 90 ? 5.889 2.374 -14.854 1.00 81.19 90 GLY A N 1
ATOM 648 C CA . GLY A 1 90 ? 6.660 1.132 -14.926 1.00 81.19 90 GLY A CA 1
ATOM 649 C C . GLY A 1 90 ? 7.041 0.778 -16.364 1.00 81.19 90 GLY A C 1
ATOM 650 O O . GLY A 1 90 ? 8.198 0.466 -16.631 1.00 81.19 90 GLY A O 1
ATOM 651 N N . GLY A 1 91 ? 6.098 0.911 -17.304 1.00 80.94 91 GLY A N 1
ATOM 652 C CA . GLY A 1 91 ? 6.348 0.732 -18.735 1.00 80.94 91 GLY A CA 1
ATOM 653 C C . GLY A 1 91 ? 7.354 1.744 -19.284 1.00 80.94 91 GLY A C 1
ATOM 654 O O . GLY A 1 91 ? 8.305 1.353 -19.952 1.00 80.94 91 GLY A O 1
ATOM 655 N N . ALA A 1 92 ? 7.213 3.027 -18.942 1.00 81.88 92 ALA A N 1
ATOM 656 C CA . ALA A 1 92 ? 8.169 4.069 -19.320 1.00 81.88 92 ALA A CA 1
ATOM 657 C C . ALA A 1 92 ? 9.581 3.803 -18.770 1.00 81.88 92 ALA A C 1
ATOM 659 O O . ALA A 1 92 ? 10.562 3.968 -19.492 1.00 81.88 92 ALA A O 1
ATOM 660 N N . GLY A 1 93 ? 9.687 3.334 -17.522 1.00 74.94 93 GLY A N 1
ATOM 661 C CA . GLY A 1 93 ? 10.960 2.949 -16.911 1.00 74.94 93 GLY A CA 1
ATOM 662 C C . GLY A 1 93 ? 11.601 1.713 -17.551 1.00 74.94 93 GLY A C 1
ATOM 663 O O . GLY A 1 93 ? 12.822 1.647 -17.655 1.00 74.94 93 GLY A O 1
ATOM 664 N N . ALA A 1 94 ? 10.797 0.755 -18.021 1.00 72.50 94 ALA A N 1
ATOM 665 C CA . ALA A 1 94 ? 11.274 -0.457 -18.690 1.00 72.50 94 ALA A CA 1
ATOM 666 C C . ALA A 1 94 ? 11.613 -0.244 -20.177 1.00 72.50 94 ALA A C 1
ATOM 668 O O . ALA A 1 94 ? 12.422 -0.991 -20.727 1.00 72.50 94 ALA A O 1
ATOM 669 N N . LEU A 1 95 ? 11.042 0.780 -20.823 1.00 71.44 95 LEU A N 1
ATOM 670 C CA . LEU A 1 95 ? 11.300 1.098 -22.231 1.00 71.44 95 LEU A CA 1
ATOM 671 C C . LEU A 1 95 ? 12.763 1.469 -22.497 1.00 71.44 95 LEU A C 1
ATOM 673 O O . LEU A 1 95 ? 13.298 1.069 -23.521 1.00 71.44 95 LEU A O 1
ATOM 677 N N . GLY A 1 96 ? 13.433 2.181 -21.586 1.00 70.56 96 GLY A N 1
ATOM 678 C CA . GLY A 1 96 ? 14.855 2.524 -21.741 1.00 70.56 96 GLY A CA 1
ATOM 679 C C . GLY A 1 96 ? 15.757 1.283 -21.849 1.00 70.56 96 GLY A C 1
ATOM 680 O O . GLY A 1 96 ? 16.399 1.095 -22.883 1.00 70.56 96 GLY A O 1
ATOM 681 N N . PRO A 1 97 ? 15.759 0.393 -20.838 1.00 68.75 97 PRO A N 1
ATOM 682 C CA . PRO A 1 97 ? 16.490 -0.874 -20.886 1.00 68.75 97 PRO A CA 1
ATOM 683 C C . PRO A 1 97 ? 16.063 -1.787 -22.042 1.00 68.75 97 PRO A C 1
ATOM 685 O O . PRO A 1 97 ? 16.905 -2.459 -22.629 1.00 68.75 97 PRO A O 1
ATOM 688 N N . ALA A 1 98 ? 14.773 -1.803 -22.398 1.00 68.38 98 ALA A N 1
ATOM 689 C CA . ALA A 1 98 ? 14.278 -2.583 -23.532 1.00 68.38 98 ALA A CA 1
ATOM 690 C C . ALA A 1 98 ? 14.783 -2.046 -24.884 1.00 68.38 98 ALA A C 1
ATOM 692 O O . ALA A 1 98 ? 15.087 -2.821 -25.781 1.00 68.38 98 ALA A O 1
ATOM 693 N N . LEU A 1 99 ? 14.916 -0.728 -25.048 1.00 65.62 99 LEU A N 1
ATOM 694 C CA . LEU A 1 99 ? 15.500 -0.134 -26.256 1.00 65.62 99 LEU A CA 1
ATOM 695 C C . LEU A 1 99 ? 17.024 -0.323 -26.307 1.00 65.62 99 LEU A C 1
ATOM 697 O O . LEU A 1 99 ? 17.577 -0.534 -27.386 1.00 65.62 99 LEU A O 1
ATOM 701 N N . GLN A 1 100 ? 17.695 -0.324 -25.150 1.00 61.97 100 GLN A N 1
ATOM 702 C CA . GLN A 1 100 ? 19.111 -0.692 -25.043 1.00 61.97 100 GLN A CA 1
ATOM 703 C C . GLN A 1 100 ? 19.348 -2.171 -25.387 1.00 61.97 100 GLN A C 1
ATOM 705 O O . GLN A 1 100 ? 20.323 -2.484 -26.066 1.00 61.97 100 GLN A O 1
ATOM 710 N N . SER A 1 101 ? 18.451 -3.081 -24.990 1.00 64.31 101 SER A N 1
ATOM 711 C CA . SER A 1 101 ? 18.573 -4.511 -25.310 1.00 64.31 101 SER A CA 1
ATOM 712 C C . SER A 1 101 ? 18.276 -4.843 -26.777 1.00 64.31 101 SER A C 1
ATOM 714 O O . SER A 1 101 ? 18.786 -5.839 -27.283 1.00 64.31 101 SER A O 1
ATOM 716 N N . VAL A 1 102 ? 17.513 -3.998 -27.482 1.00 67.50 102 VAL A N 1
ATOM 717 C CA . VAL A 1 102 ? 17.247 -4.114 -28.932 1.00 67.50 102 VAL A CA 1
ATOM 718 C C . VAL A 1 102 ? 18.412 -3.578 -29.790 1.00 67.50 102 VAL A C 1
ATOM 720 O O . VAL A 1 102 ? 18.409 -3.750 -31.007 1.00 67.50 102 VAL A O 1
ATOM 723 N 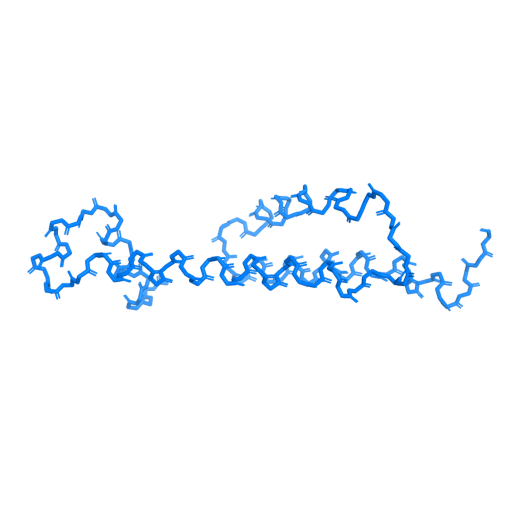N . GLY A 1 103 ? 19.466 -3.019 -29.182 1.00 57.03 103 GLY A N 1
ATOM 724 C CA . GLY A 1 103 ? 20.730 -2.742 -29.875 1.00 57.03 103 GLY A CA 1
ATOM 725 C C . GLY A 1 103 ? 20.933 -1.300 -30.341 1.00 57.03 103 GLY A C 1
ATOM 726 O O . GLY A 1 103 ? 21.784 -1.062 -31.195 1.00 57.03 103 GLY A O 1
ATOM 727 N N . VAL A 1 104 ? 20.225 -0.316 -29.775 1.00 52.03 104 VAL A N 1
ATOM 728 C CA . VAL A 1 104 ? 20.625 1.096 -29.932 1.00 52.03 104 VAL A CA 1
ATOM 729 C C . VAL A 1 104 ? 21.707 1.412 -28.898 1.00 52.03 104 VAL A C 1
ATOM 731 O O . VAL A 1 104 ? 21.477 2.057 -27.878 1.00 52.03 104 VAL A O 1
ATOM 734 N N . THR A 1 105 ? 22.897 0.878 -29.155 1.00 45.81 105 THR A N 1
ATOM 735 C CA . THR A 1 105 ? 24.158 1.319 -28.557 1.00 45.81 105 THR A CA 1
ATOM 736 C C . THR A 1 105 ? 24.690 2.502 -29.359 1.00 45.81 105 THR A C 1
ATOM 738 O O . THR A 1 105 ? 25.047 2.339 -30.527 1.00 45.81 105 THR A O 1
ATOM 741 N N . GLN A 1 106 ? 24.775 3.669 -28.728 1.00 41.09 106 GLN A N 1
ATOM 742 C CA . GLN A 1 106 ? 25.894 4.582 -28.954 1.00 41.09 106 GLN A CA 1
ATOM 743 C C . GLN A 1 106 ? 26.709 4.663 -27.673 1.00 41.09 106 GLN A C 1
ATOM 745 O O . GLN A 1 106 ? 26.079 4.722 -26.593 1.00 41.09 106 GLN A O 1
#

Foldseek 3Di:
DCDVLVVLLVQLVVDVVSSVVVVHHSVVNVCVVVVVVVVVVVVVVVCLVPVDPDDDDPCSPPCVVVLLVVLCVQLVVPPVSSVVSCCVVVVVVVVVVVVVVVPPDD

Radius of gyration: 19.48 Å; chains: 1; bounding box: 48×22×50 Å